Protein AF-F0G2D0-F1 (afdb_monomer)

Sequence (68 aa):
EPIILHRDAVSGGGYATIGTVISADMDLIGQMQPNHRARFVRVTMAEALAARREYQRRLALLRAVLQD

Secondary structure (DSSP, 8-state):
------TTS-S--SS-------GGGHHHHHTPPTT---------HHHHHHHHHHHHHHHHHHHHHT--

Radius of gyration: 14.96 Å; Cα contacts (8 Å, |Δi|>4): 11; chains: 1; bounding box: 38×27×35 Å

pLDDT: mean 94.3, std 6.12, range [53.5, 98.69]

Foldseek 3Di:
DDDAAAPPGDPDDPDDDPDHDQPLCRVVVVPDDPPRDDDDDDDDPVVSVVSVVVSVVVVVVVVVVVVD

Structure (mmCIF, N/CA/C/O backbone):
data_AF-F0G2D0-F1
#
_entry.id   AF-F0G2D0-F1
#
loop_
_atom_site.group_PDB
_atom_site.id
_atom_site.type_symbol
_atom_site.label_atom_id
_atom_site.label_alt_id
_atom_site.label_comp_id
_atom_site.label_asym_id
_atom_site.label_entity_id
_atom_site.label_seq_id
_atom_site.pdbx_PDB_ins_code
_atom_site.Cartn_x
_atom_site.Cartn_y
_atom_site.Cartn_z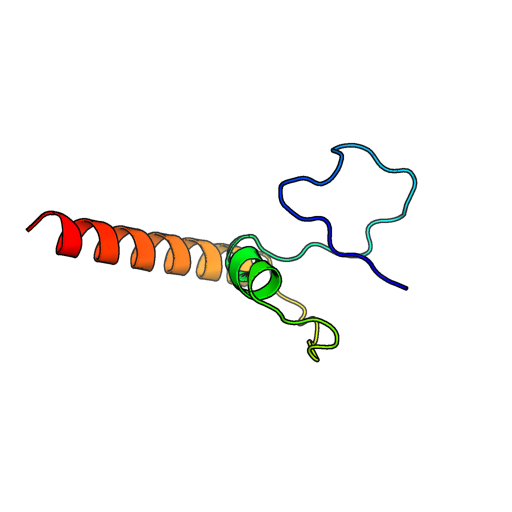
_atom_site.occupancy
_atom_site.B_iso_or_equiv
_atom_site.auth_seq_id
_atom_site.auth_comp_id
_atom_site.auth_asym_id
_atom_site.auth_atom_id
_atom_site.pdbx_PDB_model_num
ATOM 1 N N . GLU A 1 1 ? 15.232 -3.425 -9.091 1.00 83.94 1 GLU A N 1
ATOM 2 C CA . GLU A 1 1 ? 14.089 -4.169 -8.515 1.00 83.94 1 GLU A CA 1
ATOM 3 C C . GLU A 1 1 ? 12.981 -3.180 -8.152 1.00 83.94 1 GLU A C 1
ATOM 5 O O . GLU A 1 1 ? 13.325 -2.039 -7.852 1.00 83.94 1 GLU A O 1
ATOM 10 N N . PRO A 1 2 ? 11.686 -3.535 -8.250 1.00 89.50 2 PRO A N 1
ATOM 11 C CA . PRO A 1 2 ? 10.592 -2.631 -7.890 1.00 89.50 2 PRO A CA 1
ATOM 12 C C . PRO A 1 2 ? 10.438 -2.502 -6.367 1.00 89.50 2 PRO A C 1
ATOM 14 O O . PRO A 1 2 ? 10.603 -3.480 -5.642 1.00 89.50 2 PRO A O 1
ATOM 17 N N . ILE A 1 3 ? 10.055 -1.312 -5.901 1.00 92.94 3 ILE A N 1
ATOM 18 C CA . ILE A 1 3 ? 9.702 -1.036 -4.500 1.00 92.94 3 ILE A CA 1
ATOM 19 C C . ILE A 1 3 ? 8.262 -0.526 -4.414 1.00 92.94 3 ILE A C 1
ATOM 21 O O . ILE A 1 3 ? 7.807 0.212 -5.289 1.00 92.94 3 ILE A O 1
ATOM 25 N N . ILE A 1 4 ? 7.541 -0.917 -3.363 1.00 94.31 4 ILE A N 1
ATOM 26 C CA . ILE A 1 4 ? 6.191 -0.415 -3.081 1.00 94.31 4 ILE A CA 1
ATOM 27 C C . ILE A 1 4 ? 6.306 0.667 -2.013 1.00 94.31 4 ILE A C 1
ATOM 29 O O . ILE A 1 4 ? 6.858 0.432 -0.940 1.00 94.31 4 ILE A O 1
ATOM 33 N N . LEU A 1 5 ? 5.774 1.851 -2.306 1.00 94.50 5 LEU A N 1
ATOM 34 C CA . LEU A 1 5 ? 5.750 2.963 -1.363 1.00 94.50 5 LEU A CA 1
ATOM 35 C C . LEU A 1 5 ? 4.558 2.801 -0.411 1.00 94.50 5 LEU A C 1
ATOM 37 O O . LEU A 1 5 ? 3.410 2.753 -0.853 1.00 94.50 5 LEU A O 1
ATOM 41 N N . HIS A 1 6 ? 4.835 2.685 0.890 1.00 94.00 6 HIS A N 1
ATOM 42 C CA . HIS A 1 6 ? 3.810 2.575 1.932 1.00 94.00 6 HIS A CA 1
ATOM 43 C C . HIS A 1 6 ? 3.455 3.949 2.532 1.00 94.00 6 HIS A C 1
ATOM 45 O O . HIS A 1 6 ? 3.921 4.982 2.058 1.00 94.00 6 HIS A O 1
ATOM 51 N N . ARG A 1 7 ? 2.616 3.967 3.575 1.00 90.62 7 ARG A N 1
ATOM 52 C CA . ARG A 1 7 ? 2.095 5.192 4.219 1.00 90.62 7 ARG A CA 1
ATOM 53 C C . ARG A 1 7 ? 3.178 6.160 4.720 1.00 90.62 7 ARG A C 1
ATOM 55 O O . ARG A 1 7 ? 2.944 7.360 4.677 1.00 90.62 7 ARG A O 1
ATOM 62 N N . ASP A 1 8 ? 4.342 5.646 5.116 1.00 93.81 8 ASP A N 1
ATOM 63 C CA . ASP A 1 8 ? 5.462 6.446 5.640 1.00 93.81 8 ASP A CA 1
ATOM 64 C C . ASP A 1 8 ? 6.510 6.788 4.566 1.00 93.81 8 ASP A C 1
ATOM 66 O O . ASP A 1 8 ? 7.599 7.276 4.870 1.00 93.81 8 ASP A O 1
ATOM 70 N N . ALA A 1 9 ? 6.219 6.499 3.294 1.00 92.88 9 ALA A N 1
ATOM 71 C CA . ALA A 1 9 ? 7.109 6.852 2.201 1.00 92.88 9 ALA A CA 1
ATOM 72 C C . ALA A 1 9 ? 7.164 8.372 1.994 1.00 92.88 9 ALA A C 1
ATOM 74 O O . ALA A 1 9 ? 6.207 9.106 2.239 1.00 92.88 9 ALA A O 1
ATOM 75 N N . VAL A 1 10 ? 8.296 8.839 1.471 1.00 92.94 10 VAL A N 1
ATOM 76 C CA . VAL A 1 10 ? 8.460 10.230 1.047 1.00 92.94 10 VAL A CA 1
ATOM 77 C C . VAL A 1 10 ? 7.495 10.577 -0.092 1.00 92.94 10 VAL A C 1
ATOM 79 O O . VAL A 1 10 ? 7.238 9.766 -0.981 1.00 92.94 10 VAL A O 1
ATOM 82 N N . SER A 1 11 ? 6.974 11.804 -0.083 1.00 86.31 11 SER A N 1
ATOM 83 C CA . SER A 1 11 ? 6.024 12.294 -1.092 1.00 86.31 11 SER A CA 1
ATOM 84 C C . SER A 1 11 ? 6.670 12.631 -2.441 1.00 86.31 11 SER A C 1
ATOM 86 O O . SER A 1 11 ? 5.975 12.692 -3.453 1.00 86.31 11 SER A O 1
ATOM 88 N N . GLY A 1 12 ? 7.989 12.840 -2.466 1.00 84.38 12 GLY A N 1
ATOM 89 C CA . GLY A 1 12 ? 8.777 13.090 -3.672 1.00 84.38 12 GLY A CA 1
ATOM 90 C C . GLY A 1 12 ? 9.847 12.020 -3.879 1.00 84.38 12 GLY A C 1
ATOM 91 O O . GLY A 1 12 ? 10.457 11.550 -2.922 1.00 84.38 12 GLY A O 1
ATOM 92 N N . GLY A 1 13 ? 10.100 11.654 -5.136 1.00 83.44 13 GLY A N 1
ATOM 93 C CA . GLY A 1 13 ? 11.139 10.694 -5.503 1.00 83.44 13 GLY A CA 1
ATOM 94 C C . GLY A 1 13 ? 11.632 10.907 -6.933 1.00 83.44 13 GLY A C 1
ATOM 95 O O . GLY A 1 13 ? 10.897 11.406 -7.778 1.00 83.44 13 GLY A O 1
ATOM 96 N N . GLY A 1 14 ? 12.884 10.531 -7.200 1.00 91.38 14 GLY A N 1
ATOM 97 C CA . GLY A 1 14 ? 13.505 10.621 -8.531 1.00 91.38 14 GLY A CA 1
ATOM 98 C C . GLY A 1 14 ? 13.338 9.369 -9.401 1.00 91.38 14 GLY A C 1
ATOM 99 O O . GLY A 1 14 ? 13.947 9.281 -10.463 1.00 91.38 14 GLY A O 1
ATOM 100 N N . TYR A 1 15 ? 12.561 8.382 -8.948 1.00 92.00 15 TYR A N 1
ATOM 101 C CA . TYR A 1 15 ? 12.375 7.105 -9.640 1.00 92.00 15 TYR A CA 1
ATOM 102 C C . TYR A 1 15 ? 11.084 7.085 -10.458 1.00 92.00 15 TYR A C 1
ATOM 104 O O . TYR A 1 15 ? 10.084 7.696 -10.088 1.00 92.00 15 TYR A O 1
ATOM 112 N N . ALA A 1 16 ? 11.094 6.331 -11.557 1.00 92.31 16 ALA A N 1
ATOM 113 C CA . ALA A 1 16 ? 9.913 6.140 -12.384 1.00 92.31 16 ALA A CA 1
ATOM 114 C C . ALA A 1 16 ? 8.872 5.248 -11.687 1.00 92.31 16 ALA A C 1
ATOM 116 O O . ALA A 1 16 ? 9.167 4.121 -11.281 1.00 92.31 16 ALA A O 1
ATOM 117 N N . THR A 1 17 ? 7.629 5.724 -11.623 1.00 93.12 17 THR A N 1
ATOM 118 C CA . THR A 1 17 ? 6.485 4.942 -11.141 1.00 93.12 17 THR A CA 1
ATOM 119 C C . THR A 1 17 ? 5.881 4.143 -12.2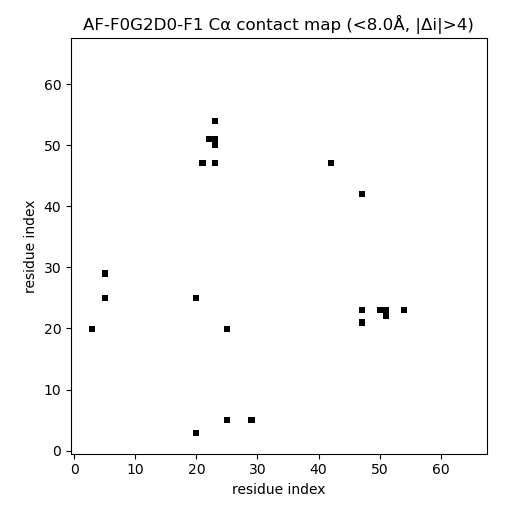91 1.00 93.12 17 THR A C 1
ATOM 121 O O . THR A 1 17 ? 5.296 4.709 -13.210 1.00 93.12 17 THR A O 1
ATOM 124 N N . ILE A 1 18 ? 5.993 2.816 -12.230 1.00 93.88 18 ILE A N 1
ATOM 125 C CA . ILE A 1 18 ? 5.460 1.903 -13.261 1.00 93.88 18 ILE A CA 1
ATOM 126 C C . ILE A 1 18 ? 4.010 1.461 -13.002 1.00 93.88 18 ILE A C 1
ATOM 128 O O . ILE A 1 18 ? 3.375 0.862 -13.868 1.00 93.88 18 ILE A O 1
ATOM 132 N N . GLY A 1 19 ? 3.484 1.733 -11.806 1.00 94.12 19 GLY A N 1
ATOM 133 C CA . GLY A 1 19 ? 2.130 1.376 -11.397 1.00 94.12 19 GLY A CA 1
ATOM 134 C C . GLY A 1 19 ? 1.843 1.765 -9.948 1.0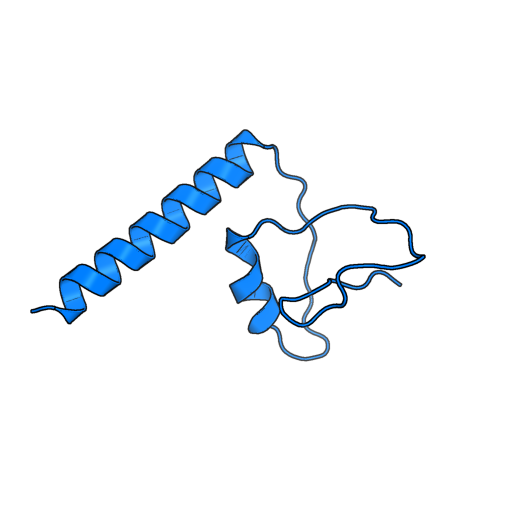0 94.12 19 GLY A C 1
ATOM 135 O O . GLY A 1 19 ? 2.735 2.195 -9.217 1.00 94.12 19 GLY A O 1
ATOM 136 N N . THR A 1 20 ? 0.590 1.602 -9.531 1.00 95.38 20 THR A N 1
ATOM 137 C CA . THR A 1 20 ? 0.128 1.932 -8.178 1.00 95.38 20 THR A CA 1
ATOM 138 C C . THR A 1 20 ? -0.747 0.805 -7.653 1.00 95.38 20 THR A C 1
ATOM 140 O O . THR A 1 20 ? -1.699 0.398 -8.317 1.00 95.38 20 THR A O 1
ATOM 143 N N . VAL A 1 21 ? -0.426 0.303 -6.461 1.00 96.88 21 VAL A N 1
ATOM 144 C CA . VAL A 1 21 ? -1.296 -0.634 -5.746 1.00 96.88 21 VAL A CA 1
ATOM 145 C C . VAL A 1 21 ? -2.533 0.124 -5.268 1.00 96.88 21 VAL A C 1
ATOM 147 O O . VAL A 1 21 ? -2.429 1.233 -4.743 1.00 96.88 21 VAL A O 1
ATOM 150 N N . ILE A 1 22 ? -3.714 -0.461 -5.450 1.00 97.69 22 ILE A N 1
ATOM 151 C CA . ILE A 1 22 ? -4.965 0.140 -4.989 1.00 97.69 22 ILE A CA 1
ATOM 152 C C . ILE A 1 22 ? -5.004 0.217 -3.460 1.00 97.69 22 ILE A C 1
ATOM 154 O O . ILE A 1 22 ? -4.506 -0.659 -2.758 1.00 97.69 22 ILE A O 1
ATOM 158 N N . SER A 1 23 ? -5.665 1.239 -2.919 1.00 96.38 23 SER A N 1
ATOM 159 C CA . SER A 1 23 ? -5.720 1.443 -1.466 1.00 96.38 23 SER A CA 1
ATOM 160 C C . SER A 1 23 ? -6.353 0.279 -0.698 1.00 96.38 23 SER A C 1
ATOM 162 O O . SER A 1 23 ? -5.973 0.044 0.445 1.00 96.38 23 SER A O 1
ATOM 164 N N . ALA A 1 24 ? -7.278 -0.458 -1.321 1.00 97.31 24 ALA A N 1
ATOM 165 C CA . ALA A 1 24 ? -7.938 -1.618 -0.722 1.00 97.31 24 ALA A CA 1
ATOM 166 C C . ALA A 1 24 ? -6.980 -2.792 -0.432 1.00 97.31 24 ALA A C 1
ATOM 168 O O . ALA A 1 24 ? -7.272 -3.593 0.454 1.00 97.31 24 ALA A O 1
ATOM 169 N N . ASP A 1 25 ? -5.837 -2.854 -1.124 1.00 96.94 25 ASP A N 1
ATOM 170 C CA . ASP A 1 25 ? -4.861 -3.946 -1.016 1.00 96.94 25 ASP A CA 1
ATOM 171 C C . ASP A 1 25 ? -3.628 -3.557 -0.183 1.00 96.94 25 ASP A C 1
ATOM 173 O O . ASP A 1 25 ? -2.788 -4.404 0.118 1.00 96.94 25 ASP A O 1
ATOM 177 N N . MET A 1 26 ? -3.508 -2.291 0.233 1.00 95.81 26 MET A N 1
ATOM 178 C CA . MET A 1 26 ? -2.352 -1.820 1.008 1.00 95.81 26 MET A CA 1
ATOM 179 C C . MET A 1 26 ? -2.212 -2.545 2.349 1.00 95.81 26 MET A C 1
ATOM 181 O O . MET A 1 26 ? -1.098 -2.843 2.769 1.00 95.81 26 MET A O 1
ATOM 185 N N . ASP A 1 27 ? -3.330 -2.892 2.990 1.00 94.31 27 ASP A N 1
ATOM 186 C CA . ASP A 1 27 ? -3.305 -3.649 4.244 1.00 94.31 27 ASP A CA 1
ATOM 187 C C . ASP A 1 27 ? -2.783 -5.085 4.033 1.00 94.31 27 ASP A C 1
ATOM 189 O O . ASP A 1 27 ? -2.121 -5.622 4.917 1.00 94.31 27 ASP A O 1
ATOM 193 N N . LEU A 1 28 ? -3.008 -5.693 2.855 1.00 94.19 28 LEU A N 1
ATOM 194 C CA . LEU A 1 28 ? -2.435 -7.005 2.526 1.00 94.19 28 LEU A CA 1
ATOM 195 C C . LEU A 1 28 ? -0.912 -6.918 2.457 1.00 94.19 28 LEU A C 1
ATOM 197 O O . LEU A 1 28 ? -0.231 -7.769 3.019 1.00 94.19 28 LEU A O 1
ATOM 201 N N . ILE A 1 29 ? -0.385 -5.873 1.813 1.00 94.50 29 ILE A N 1
ATOM 202 C CA . ILE A 1 29 ? 1.060 -5.634 1.694 1.00 94.50 29 ILE A CA 1
ATOM 203 C C . ILE A 1 29 ? 1.681 -5.367 3.062 1.00 94.50 29 ILE A C 1
ATOM 205 O O . ILE A 1 29 ? 2.721 -5.939 3.374 1.00 94.50 29 ILE A O 1
ATOM 209 N N . GLY A 1 30 ? 1.028 -4.553 3.896 1.00 94.19 30 GLY A N 1
ATOM 210 C CA . GLY A 1 30 ? 1.501 -4.257 5.250 1.00 94.19 30 GLY A CA 1
ATOM 211 C C . GLY A 1 30 ? 1.592 -5.486 6.165 1.00 94.19 30 GLY A C 1
ATOM 212 O O . GLY A 1 30 ? 2.325 -5.450 7.147 1.00 94.19 30 GLY A O 1
ATOM 213 N N . GLN A 1 31 ? 0.881 -6.572 5.843 1.00 95.44 31 GLN A N 1
ATOM 214 C CA . GLN A 1 31 ? 0.899 -7.840 6.585 1.00 95.44 31 GLN A CA 1
ATOM 215 C C . GLN A 1 31 ? 1.833 -8.900 5.963 1.00 95.44 31 GLN A C 1
ATOM 217 O O . GLN A 1 31 ? 2.002 -9.985 6.529 1.00 95.44 31 GLN A O 1
ATOM 222 N N . MET A 1 32 ? 2.436 -8.632 4.796 1.00 95.56 32 MET A N 1
ATOM 223 C CA . MET A 1 32 ? 3.326 -9.589 4.134 1.00 95.56 32 MET A CA 1
ATOM 224 C C . MET A 1 32 ? 4.613 -9.792 4.933 1.00 95.56 32 MET A C 1
ATOM 226 O O . MET A 1 32 ? 5.273 -8.847 5.354 1.00 95.56 32 MET A O 1
ATOM 230 N N .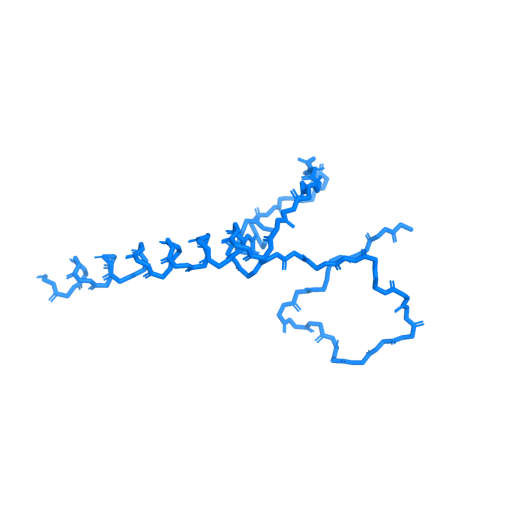 GLN A 1 33 ? 5.001 -11.055 5.091 1.00 95.94 33 GLN A N 1
ATOM 231 C CA . GLN A 1 33 ? 6.279 -11.415 5.697 1.00 95.94 33 GLN A CA 1
ATOM 232 C C . GLN A 1 33 ? 7.444 -11.164 4.723 1.00 95.94 33 GLN A C 1
ATOM 234 O O . GLN A 1 33 ? 7.248 -11.169 3.502 1.00 95.94 33 GLN A O 1
ATOM 239 N N . PRO A 1 34 ? 8.680 -11.010 5.223 1.00 94.81 34 PRO A N 1
ATOM 240 C CA . PRO A 1 34 ? 9.861 -11.007 4.369 1.00 94.81 34 PRO A CA 1
ATOM 241 C C . PRO A 1 34 ? 9.896 -12.233 3.445 1.00 94.81 34 PRO A C 1
ATOM 24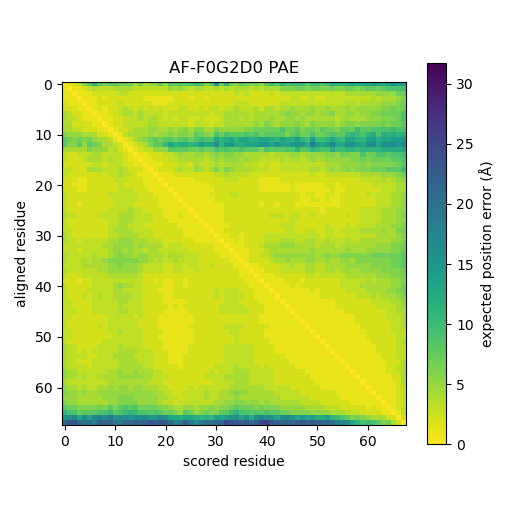3 O O . PRO A 1 34 ? 9.554 -13.343 3.851 1.00 94.81 34 PRO A O 1
ATOM 246 N N . ASN A 1 35 ? 10.317 -12.028 2.194 1.00 93.31 35 ASN A N 1
ATOM 247 C CA . ASN A 1 35 ? 10.370 -13.054 1.141 1.00 93.31 35 ASN A CA 1
ATOM 248 C C . ASN A 1 35 ? 9.012 -13.676 0.757 1.00 93.31 35 ASN A C 1
ATOM 250 O O . ASN A 1 35 ? 8.977 -14.685 0.045 1.00 93.31 35 ASN A O 1
ATOM 254 N N . HIS A 1 36 ? 7.889 -13.089 1.188 1.00 94.69 36 HIS A N 1
ATOM 255 C CA . HIS A 1 36 ? 6.570 -13.535 0.756 1.00 94.69 36 HIS A CA 1
ATOM 256 C C . HIS A 1 36 ? 6.408 -13.367 -0.761 1.00 94.69 36 HIS A C 1
ATOM 258 O O . HIS A 1 36 ? 6.779 -12.347 -1.346 1.00 94.69 36 HIS A O 1
ATOM 264 N N . ARG A 1 37 ? 5.839 -14.382 -1.417 1.00 94.19 37 ARG A N 1
ATOM 265 C CA . ARG A 1 37 ? 5.601 -14.357 -2.862 1.00 94.19 37 ARG A CA 1
ATOM 266 C C . ARG A 1 37 ? 4.283 -13.657 -3.164 1.00 94.19 37 ARG A C 1
ATOM 268 O O . ARG A 1 37 ? 3.225 -14.156 -2.801 1.00 94.19 37 ARG A O 1
ATOM 275 N N . ALA A 1 38 ? 4.353 -12.552 -3.897 1.00 92.75 38 ALA A N 1
ATOM 276 C CA . ALA A 1 38 ? 3.189 -11.826 -4.393 1.00 92.75 38 ALA A CA 1
ATOM 277 C C . ALA A 1 38 ? 3.227 -11.708 -5.922 1.00 92.75 38 ALA A C 1
ATOM 279 O O . ALA A 1 38 ? 4.279 -11.831 -6.552 1.00 92.75 38 ALA A O 1
ATOM 280 N N . ARG A 1 39 ? 2.065 -11.453 -6.527 1.00 95.12 39 ARG A N 1
ATOM 281 C CA . ARG A 1 39 ? 1.932 -11.182 -7.962 1.00 95.12 39 ARG A CA 1
ATOM 282 C C . ARG A 1 39 ? 1.073 -9.944 -8.162 1.00 95.12 39 ARG A C 1
ATOM 284 O O . ARG A 1 39 ? -0.057 -9.906 -7.688 1.00 95.12 39 ARG A O 1
ATOM 291 N N . PHE A 1 40 ? 1.581 -8.976 -8.918 1.00 95.56 40 PHE A N 1
ATOM 292 C CA . PHE A 1 40 ? 0.773 -7.844 -9.357 1.00 95.56 40 PHE A CA 1
ATOM 293 C C . PHE A 1 40 ? -0.265 -8.301 -10.379 1.00 95.56 40 PHE A C 1
ATOM 295 O O . PHE A 1 40 ? 0.058 -8.993 -11.347 1.00 95.56 40 PHE A O 1
ATOM 302 N N . VAL A 1 41 ? -1.512 -7.896 -10.162 1.00 96.62 41 VAL A N 1
ATOM 303 C CA . VAL A 1 41 ? -2.620 -8.129 -11.087 1.00 96.62 41 VAL A CA 1
ATOM 304 C C . VAL A 1 41 ? -3.055 -6.778 -11.633 1.00 96.62 41 VAL A C 1
ATOM 306 O O . VAL A 1 41 ? -3.265 -5.832 -10.876 1.00 96.62 41 VAL A O 1
ATOM 309 N N . ARG A 1 42 ? -3.153 -6.670 -12.961 1.00 97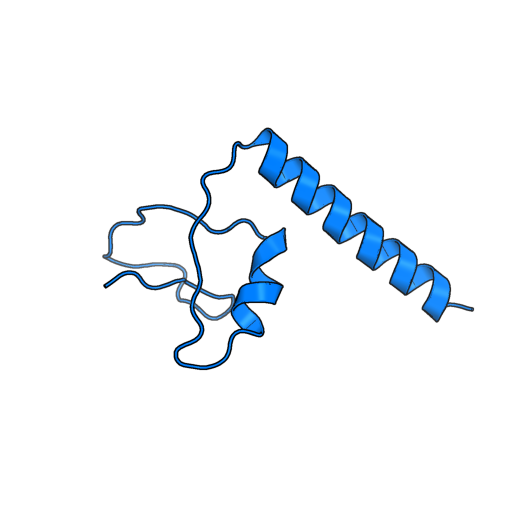.81 42 ARG A N 1
ATOM 310 C CA . ARG A 1 42 ? -3.690 -5.469 -13.602 1.00 97.81 42 ARG A CA 1
ATOM 311 C C . ARG A 1 42 ? -5.170 -5.358 -13.253 1.00 97.81 42 ARG A C 1
ATOM 313 O O . ARG A 1 42 ? -5.911 -6.313 -13.450 1.00 97.81 42 ARG A O 1
ATOM 320 N N . VAL A 1 43 ? -5.576 -4.173 -12.818 1.00 98.00 43 VAL A N 1
ATOM 321 C CA . VAL A 1 43 ? -6.976 -3.829 -12.568 1.00 98.00 43 VAL A CA 1
ATOM 322 C C . VAL A 1 43 ? -7.355 -2.571 -13.335 1.00 98.00 43 VAL A C 1
ATOM 324 O O . VAL A 1 43 ? -6.516 -1.726 -13.662 1.00 98.00 43 VAL A O 1
ATOM 327 N N . THR A 1 44 ? -8.636 -2.457 -13.631 1.00 98.50 44 THR A N 1
ATOM 328 C CA . THR A 1 44 ? -9.275 -1.262 -14.168 1.00 98.50 44 THR A CA 1
ATOM 329 C C . THR A 1 44 ? -9.627 -0.289 -13.043 1.00 98.50 44 THR A C 1
ATOM 331 O O . THR A 1 44 ? -9.702 -0.646 -11.865 1.00 98.50 44 THR A O 1
ATOM 334 N N . MET A 1 45 ? -9.916 0.962 -13.407 1.00 98.25 45 MET A N 1
ATOM 335 C CA . MET A 1 45 ? -10.413 1.952 -12.448 1.00 98.25 45 MET A CA 1
ATOM 336 C C . MET A 1 45 ? -11.738 1.512 -11.802 1.00 98.25 45 MET A C 1
ATOM 338 O O . MET A 1 45 ? -11.950 1.721 -10.610 1.00 98.25 45 MET A O 1
ATOM 342 N N . ALA A 1 46 ? -12.624 0.870 -12.569 1.00 98.62 46 ALA A N 1
ATOM 343 C CA . ALA A 1 46 ? -13.909 0.392 -12.066 1.00 98.62 46 ALA A CA 1
ATOM 344 C C . ALA A 1 46 ? -13.735 -0.685 -10.982 1.00 98.62 46 ALA A C 1
ATOM 346 O O . ALA A 1 46 ? -14.372 -0.601 -9.929 1.00 98.62 46 ALA A O 1
ATOM 347 N N . GLU A 1 47 ? -12.831 -1.643 -11.205 1.00 98.69 47 GLU A N 1
ATOM 348 C CA . GLU A 1 47 ? -12.476 -2.679 -10.227 1.00 98.69 47 GLU A CA 1
ATOM 349 C C . GLU A 1 47 ? -11.832 -2.070 -8.977 1.00 98.69 47 GLU A C 1
ATOM 351 O O . GLU A 1 47 ? -12.235 -2.399 -7.862 1.00 98.69 47 GLU A O 1
ATOM 356 N N . ALA A 1 48 ? -10.917 -1.108 -9.141 1.00 98.50 48 ALA A N 1
ATOM 357 C CA . ALA A 1 48 ? -10.291 -0.407 -8.019 1.00 98.50 48 ALA A CA 1
ATOM 358 C C . ALA A 1 48 ? -11.324 0.322 -7.134 1.00 98.50 48 ALA A C 1
ATOM 360 O O . ALA A 1 48 ? -11.286 0.235 -5.903 1.00 98.50 48 ALA A O 1
ATOM 361 N N . LEU A 1 49 ? -12.288 1.015 -7.751 1.00 98.56 49 LEU A N 1
ATOM 362 C CA . LEU A 1 49 ? -13.366 1.701 -7.033 1.00 98.56 49 LEU A CA 1
ATOM 363 C C . LEU A 1 49 ? -14.358 0.721 -6.394 1.00 98.56 49 LEU A C 1
ATOM 365 O O . LEU A 1 49 ? -14.877 0.991 -5.309 1.00 98.56 49 LEU A O 1
ATOM 369 N N . ALA A 1 50 ? -14.645 -0.412 -7.041 1.00 98.62 50 ALA A N 1
ATOM 370 C CA . ALA A 1 50 ? -15.453 -1.480 -6.455 1.00 98.62 50 ALA A CA 1
ATOM 371 C C . ALA A 1 50 ? -14.776 -2.071 -5.207 1.00 98.62 50 ALA A C 1
ATOM 373 O O . ALA A 1 50 ? -15.398 -2.099 -4.145 1.00 98.62 50 ALA A O 1
ATOM 374 N N . ALA A 1 51 ? -13.489 -2.418 -5.293 1.00 98.50 51 ALA A N 1
ATOM 375 C CA . ALA A 1 51 ? -12.705 -2.921 -4.166 1.00 98.50 51 ALA A CA 1
ATOM 376 C C . ALA A 1 51 ? -12.651 -1.916 -3.004 1.00 98.50 51 ALA A C 1
ATOM 378 O O . ALA A 1 51 ? -12.856 -2.287 -1.846 1.00 98.50 51 ALA A O 1
ATOM 379 N N . ARG A 1 52 ? -12.467 -0.619 -3.300 1.00 98.25 52 ARG A N 1
ATOM 380 C CA . ARG A 1 52 ? -12.499 0.442 -2.280 1.00 98.25 52 ARG A CA 1
ATOM 381 C C . ARG A 1 52 ? -13.856 0.525 -1.575 1.00 98.25 52 ARG A C 1
ATOM 383 O O . ARG A 1 52 ? -13.884 0.661 -0.354 1.00 98.25 52 ARG A O 1
ATOM 390 N N . ARG A 1 53 ? -14.969 0.450 -2.314 1.00 98.50 53 ARG A N 1
ATOM 391 C CA . ARG A 1 53 ? -16.325 0.457 -1.732 1.00 98.50 53 ARG A CA 1
ATOM 392 C C . ARG A 1 53 ? -16.549 -0.749 -0.827 1.00 98.50 53 ARG A C 1
ATOM 394 O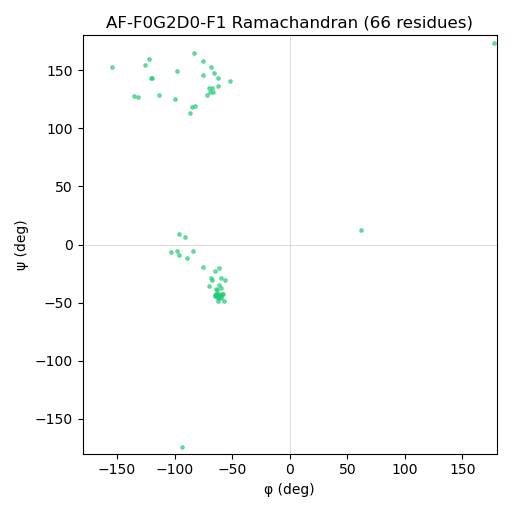 O . ARG A 1 53 ? -17.019 -0.580 0.293 1.00 98.50 53 ARG A O 1
ATOM 401 N N . GLU A 1 54 ? -16.152 -1.933 -1.279 1.00 98.38 54 GLU A N 1
ATOM 402 C CA . GLU A 1 54 ? -16.284 -3.164 -0.500 1.00 98.38 54 GLU A CA 1
ATOM 403 C C . GLU A 1 54 ? -15.447 -3.129 0.786 1.00 98.38 54 GLU A C 1
ATOM 405 O O . GLU A 1 54 ? -15.927 -3.485 1.861 1.00 98.38 54 GLU A O 1
ATOM 410 N N . TYR A 1 55 ? -14.212 -2.628 0.713 1.00 97.69 55 TYR A N 1
ATOM 411 C CA . TYR A 1 55 ? -13.376 -2.410 1.894 1.00 97.69 55 TYR A CA 1
ATOM 412 C C . TYR A 1 55 ? -14.057 -1.487 2.920 1.00 97.69 55 TYR A C 1
ATOM 414 O O . TYR A 1 55 ? -14.162 -1.839 4.095 1.00 97.69 55 TYR A O 1
ATOM 422 N N . GLN A 1 56 ? -14.589 -0.342 2.479 1.00 98.06 56 GLN A N 1
ATOM 423 C CA . GLN A 1 56 ? -15.293 0.590 3.370 1.00 98.06 56 GLN A CA 1
ATOM 424 C C . GLN A 1 56 ? -16.572 -0.018 3.959 1.00 98.06 56 GLN A C 1
ATOM 426 O O . GLN A 1 56 ? -16.852 0.181 5.141 1.00 98.06 56 GLN A O 1
ATOM 431 N N . ARG A 1 57 ? -17.316 -0.807 3.173 1.00 98.25 57 ARG A N 1
ATOM 432 C CA . ARG A 1 57 ? -18.511 -1.523 3.639 1.00 98.25 57 ARG A CA 1
ATOM 433 C C . ARG A 1 57 ? -18.177 -2.491 4.775 1.00 98.25 57 ARG A C 1
ATOM 435 O O . ARG A 1 57 ? -18.862 -2.483 5.793 1.00 98.25 57 ARG A O 1
ATOM 442 N N . ARG A 1 58 ? -17.107 -3.284 4.635 1.00 96.75 58 ARG A N 1
ATOM 443 C CA . ARG A 1 58 ? -16.646 -4.206 5.690 1.00 96.75 58 ARG A CA 1
ATOM 444 C C . ARG A 1 58 ? -16.268 -3.465 6.971 1.00 96.75 58 ARG A C 1
ATOM 446 O O . ARG A 1 58 ? -16.682 -3.881 8.047 1.00 96.75 58 ARG A O 1
ATOM 453 N N . LEU A 1 59 ? -15.543 -2.349 6.860 1.00 96.06 59 LEU A N 1
ATOM 454 C CA . LEU A 1 59 ? -15.209 -1.519 8.022 1.00 96.06 59 LEU A CA 1
ATOM 455 C C . LEU A 1 59 ? -16.451 -0.925 8.695 1.00 96.06 59 LEU A C 1
A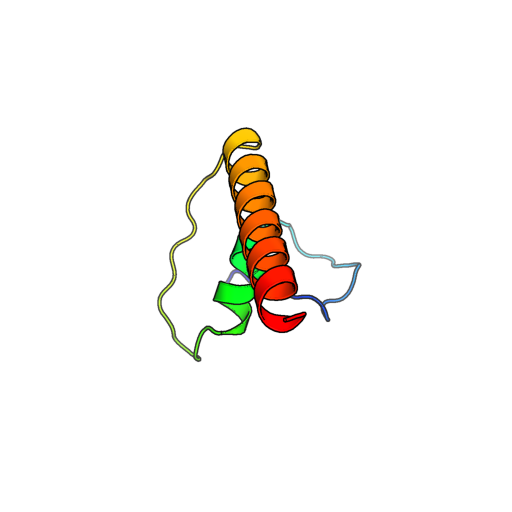TOM 457 O O . LEU A 1 59 ? -16.506 -0.874 9.920 1.00 96.06 59 LEU A O 1
ATOM 461 N N . ALA A 1 60 ? -17.445 -0.488 7.920 1.00 97.50 60 ALA A N 1
ATOM 462 C CA . ALA A 1 60 ? -18.696 0.031 8.467 1.00 97.50 60 ALA A CA 1
ATOM 463 C C . ALA A 1 60 ? -19.476 -1.048 9.235 1.00 97.50 60 ALA A C 1
ATOM 465 O O . ALA A 1 60 ? -19.950 -0.779 10.335 1.00 97.50 60 ALA A O 1
ATOM 466 N N . LEU A 1 61 ? -19.546 -2.274 8.703 1.00 97.38 61 LEU A N 1
ATOM 467 C CA . LEU A 1 61 ? -20.175 -3.404 9.396 1.00 97.38 61 LEU A CA 1
ATOM 468 C C . LEU A 1 61 ? -19.456 -3.754 10.700 1.00 97.38 61 LEU A C 1
ATOM 470 O O . LEU A 1 61 ? -20.108 -3.911 11.726 1.00 97.38 61 LEU A O 1
ATOM 474 N N . LEU A 1 62 ? -18.121 -3.830 10.676 1.00 96.56 62 LEU A N 1
ATOM 475 C CA . LEU A 1 62 ? -17.329 -4.070 11.886 1.00 96.56 62 LEU A CA 1
ATOM 476 C C . LEU A 1 62 ? -17.587 -2.997 12.946 1.00 96.56 62 LEU A C 1
ATOM 478 O O . LEU A 1 62 ? -17.761 -3.323 14.112 1.00 96.56 62 LEU A O 1
ATOM 482 N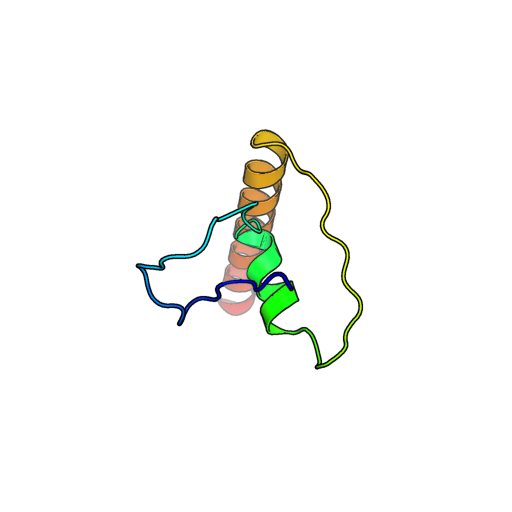 N . ARG A 1 63 ? -17.653 -1.722 12.544 1.00 97.12 63 ARG A N 1
ATOM 483 C CA . ARG A 1 63 ? -17.971 -0.623 13.465 1.00 97.12 63 ARG A CA 1
ATOM 484 C C . ARG A 1 63 ? -19.358 -0.765 14.079 1.00 97.12 63 ARG A C 1
ATOM 486 O O . ARG A 1 63 ? -19.477 -0.535 15.270 1.00 97.12 63 ARG A O 1
ATOM 493 N N . ALA A 1 64 ? -20.364 -1.144 13.291 1.00 97.06 64 ALA A N 1
ATOM 494 C CA . ALA A 1 64 ? -21.723 -1.323 13.793 1.00 97.06 64 ALA A CA 1
ATOM 495 C C . ALA A 1 64 ? -21.794 -2.437 14.850 1.00 97.06 64 ALA A C 1
ATOM 497 O O . ALA A 1 64 ? -22.354 -2.222 15.912 1.00 97.06 64 ALA A O 1
ATOM 498 N N . VAL A 1 65 ? -21.149 -3.582 14.600 1.00 96.62 65 VAL A N 1
ATOM 499 C CA . VAL A 1 65 ? -21.149 -4.725 15.536 1.00 96.62 65 VAL A CA 1
ATOM 500 C C . VAL A 1 65 ? -20.367 -4.441 16.824 1.00 96.62 65 VAL A C 1
ATOM 502 O O . VAL A 1 65 ? -20.670 -5.023 17.853 1.00 96.62 65 VAL A O 1
ATOM 505 N N . LEU A 1 66 ? -19.351 -3.574 16.783 1.00 95.75 66 LEU A N 1
ATOM 506 C CA . LEU A 1 66 ? -18.566 -3.195 17.968 1.00 95.75 66 LEU A CA 1
ATOM 507 C C . LEU A 1 66 ? -19.209 -2.071 18.803 1.00 95.75 66 LEU A C 1
ATOM 509 O O . LEU A 1 66 ? -18.634 -1.682 19.819 1.00 95.75 66 LEU A O 1
ATOM 513 N N . GLN A 1 67 ? -20.316 -1.485 18.337 1.00 86.88 67 GLN A N 1
ATOM 514 C CA . GLN A 1 67 ? -21.046 -0.418 19.034 1.00 86.88 67 GLN A CA 1
ATOM 515 C C . GLN A 1 67 ? -22.239 -0.931 19.855 1.00 86.88 67 GLN A C 1
ATOM 517 O O . GLN A 1 67 ? -22.791 -0.147 20.629 1.00 86.88 67 GLN A O 1
ATOM 522 N N . ASP A 1 68 ? -22.584 -2.211 19.706 1.00 53.50 68 ASP A N 1
ATOM 523 C CA . ASP A 1 68 ? -23.505 -2.965 20.567 1.00 53.50 68 ASP A CA 1
ATOM 524 C C . ASP A 1 68 ? -22.731 -3.694 21.684 1.00 53.50 68 ASP A C 1
ATOM 526 O O . ASP A 1 68 ? -23.305 -3.868 22.785 1.00 53.50 68 ASP A O 1
#

Solvent-accessible surface area (backbone atoms only — not comparable to full-atom values): 4739 Å² total; per-residue (Å²): 135,92,81,84,82,57,96,87,48,76,93,72,78,95,69,87,81,90,77,79,83,52,79,65,53,48,65,58,60,75,67,56,57,90,91,59,89,81,78,92,74,93,76,53,72,69,55,49,54,49,45,39,50,53,50,52,49,54,53,51,53,53,52,56,66,73,73,113

Mean predicted aligned error: 3.66 Å